Protein AF-A0A6B0XYU9-F1 (afdb_monomer_lite)

Radius of gyration: 14.47 Å; chains: 1; bounding box: 37×26×42 Å

Sequence (85 aa):
LRPGIVAAELDGGVQEYVVTGGFAQITMEGTTVLADEALPKAEATPEFLDERIAAARESQDGSAGAAADEAAKRVADLETLKGML

Structure (mmCIF, N/CA/C/O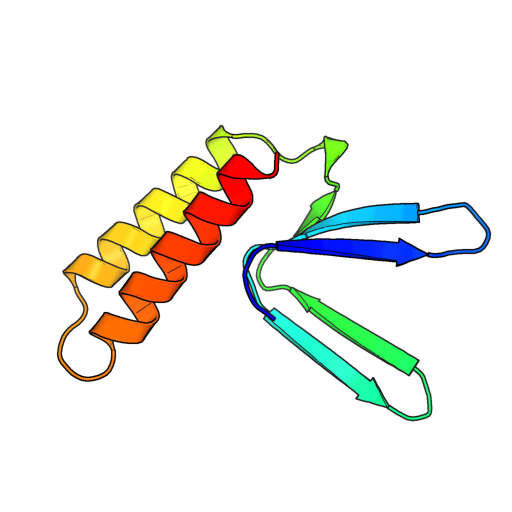 backbone):
data_AF-A0A6B0XYU9-F1
#
_entry.id   AF-A0A6B0XYU9-F1
#
loop_
_atom_site.group_PDB
_atom_site.id
_atom_site.type_symbol
_atom_site.label_atom_id
_atom_site.label_alt_id
_atom_site.label_comp_id
_atom_site.label_asym_id
_atom_site.label_entity_id
_atom_site.label_seq_id
_atom_site.pdbx_PDB_ins_code
_atom_site.Cartn_x
_atom_site.Cartn_y
_atom_site.Cartn_z
_atom_site.occupancy
_atom_site.B_iso_or_equiv
_atom_site.auth_seq_id
_atom_site.auth_comp_id
_atom_site.auth_asym_id
_atom_site.auth_atom_id
_atom_site.pdbx_PDB_model_num
ATOM 1 N N . LEU A 1 1 ? -6.856 -4.696 -5.499 1.00 91.62 1 LEU A N 1
ATOM 2 C CA . LEU A 1 1 ? -6.769 -3.533 -4.592 1.00 91.62 1 LEU A CA 1
ATOM 3 C C . LEU A 1 1 ? -5.480 -2.803 -4.925 1.00 91.62 1 LEU A C 1
ATOM 5 O O . LEU A 1 1 ? -4.442 -3.450 -4.993 1.00 91.62 1 LEU A O 1
ATOM 9 N N . ARG A 1 2 ? -5.555 -1.508 -5.238 1.00 93.69 2 ARG A N 1
ATOM 10 C CA . ARG A 1 2 ? -4.353 -0.703 -5.507 1.00 93.69 2 ARG A CA 1
ATOM 11 C C . ARG A 1 2 ? -3.715 -0.256 -4.185 1.00 93.69 2 ARG A C 1
ATOM 13 O O . ARG A 1 2 ? -4.441 -0.240 -3.187 1.00 93.69 2 ARG A O 1
ATOM 20 N N . PRO A 1 3 ? -2.414 0.090 -4.171 1.00 96.38 3 PRO A N 1
ATOM 21 C CA . PRO A 1 3 ? -1.801 0.758 -3.027 1.00 96.38 3 PRO A CA 1
ATOM 22 C C . PRO A 1 3 ? -2.662 1.932 -2.538 1.00 96.38 3 PRO A C 1
ATOM 24 O O . PRO A 1 3 ? -3.167 2.709 -3.350 1.00 96.38 3 PRO A O 1
ATOM 27 N N . GLY A 1 4 ? -2.888 2.027 -1.230 1.00 95.75 4 GLY A N 1
ATOM 28 C CA . GLY A 1 4 ? -3.865 2.958 -0.671 1.00 95.75 4 GLY A CA 1
ATOM 29 C C . GLY A 1 4 ? -4.026 2.843 0.842 1.00 95.75 4 GLY A C 1
ATOM 30 O O . GLY A 1 4 ? -3.296 2.109 1.506 1.00 95.75 4 GLY A O 1
ATOM 31 N N . ILE A 1 5 ? -5.019 3.554 1.377 1.00 95.50 5 ILE A N 1
ATOM 32 C CA . ILE A 1 5 ? -5.456 3.425 2.772 1.00 95.50 5 ILE A CA 1
ATOM 33 C C . ILE A 1 5 ? -6.779 2.657 2.798 1.00 95.50 5 ILE A C 1
ATOM 35 O O . ILE A 1 5 ? -7.732 3.020 2.107 1.00 95.50 5 ILE A O 1
ATOM 39 N N . VAL A 1 6 ? -6.840 1.599 3.601 1.00 95.56 6 VAL A N 1
ATOM 40 C CA . VAL A 1 6 ? -8.067 0.864 3.914 1.00 95.56 6 VAL A CA 1
ATOM 41 C C . VAL A 1 6 ? -8.578 1.344 5.264 1.00 95.56 6 VAL A C 1
ATOM 43 O O . VAL A 1 6 ? -7.885 1.211 6.268 1.00 95.56 6 VAL A O 1
ATOM 46 N N . ALA A 1 7 ? -9.797 1.877 5.282 1.00 95.31 7 ALA A N 1
ATOM 47 C CA . ALA A 1 7 ? -10.506 2.243 6.500 1.00 95.31 7 ALA A CA 1
ATOM 48 C C . ALA A 1 7 ? -11.577 1.187 6.808 1.00 95.31 7 ALA A C 1
ATOM 50 O O . ALA A 1 7 ? -12.431 0.901 5.968 1.00 95.31 7 ALA A O 1
ATOM 51 N N . ALA A 1 8 ? -11.520 0.606 8.004 1.00 93.88 8 ALA A N 1
ATOM 52 C CA . ALA A 1 8 ? -12.523 -0.317 8.519 1.00 93.88 8 ALA A CA 1
ATOM 53 C C . ALA A 1 8 ? -13.334 0.373 9.620 1.00 93.88 8 ALA A C 1
ATOM 55 O O . ALA A 1 8 ? -12.791 0.722 10.670 1.00 93.88 8 ALA A O 1
ATOM 56 N N . GLU A 1 9 ? -14.628 0.568 9.375 1.00 94.50 9 GLU A N 1
ATOM 57 C CA . GLU A 1 9 ? -15.570 1.097 10.360 1.00 94.50 9 GLU A CA 1
ATOM 58 C C . GLU A 1 9 ? -16.073 -0.044 11.248 1.00 94.50 9 GLU A C 1
ATOM 60 O O . GLU A 1 9 ? -16.674 -1.006 10.769 1.00 94.50 9 GLU A O 1
ATOM 65 N N . LEU A 1 10 ? -15.787 0.044 12.545 1.00 90.12 10 LEU A N 1
ATOM 66 C CA . LEU A 1 10 ? -16.151 -0.952 13.549 1.00 90.12 10 LEU A CA 1
ATOM 67 C C . LEU A 1 10 ? -16.854 -0.252 14.716 1.00 90.12 10 LEU A C 1
ATOM 69 O O . LEU A 1 10 ? -16.711 0.956 14.898 1.00 90.12 10 LEU A O 1
ATOM 73 N N . ASP A 1 11 ? -17.542 -1.013 15.569 1.00 89.38 11 ASP A N 1
ATOM 74 C CA . ASP A 1 11 ? -18.248 -0.459 16.740 1.00 89.38 11 ASP A CA 1
ATOM 75 C C . ASP A 1 11 ? -17.319 0.324 17.698 1.00 89.38 11 ASP A C 1
ATOM 77 O O . ASP A 1 11 ? -17.775 1.171 18.464 1.00 89.38 11 ASP A O 1
ATOM 81 N N . GLY A 1 12 ? -16.005 0.068 17.640 1.00 88.44 12 GLY A N 1
ATOM 82 C CA . GLY A 1 12 ? -14.964 0.768 18.402 1.00 88.44 12 GLY A CA 1
ATOM 83 C C . GLY A 1 12 ? -14.314 1.967 17.694 1.00 88.44 12 GLY A C 1
ATOM 84 O O . GLY A 1 12 ? -13.380 2.546 18.247 1.00 88.44 12 GLY A O 1
ATOM 85 N N . GLY A 1 13 ? -14.770 2.332 16.492 1.00 93.25 13 GLY A N 1
ATOM 86 C CA . GLY A 1 13 ? -14.236 3.430 15.683 1.00 93.25 13 GLY A CA 1
ATOM 87 C C . GLY A 1 13 ? -13.644 2.986 14.343 1.00 93.25 13 GLY A C 1
ATOM 88 O O . GLY A 1 13 ? -13.790 1.841 13.915 1.00 93.25 13 GLY A O 1
ATOM 89 N N . VAL A 1 14 ? -12.977 3.926 13.670 1.00 96.31 14 VAL A N 1
ATOM 90 C CA . VAL A 1 14 ? -12.333 3.691 12.372 1.00 96.31 14 VAL A CA 1
ATOM 91 C C . VAL A 1 14 ? -10.900 3.219 12.587 1.00 96.31 14 VAL A C 1
ATOM 93 O O . VAL A 1 14 ? -10.114 3.906 13.239 1.00 96.31 14 VAL A O 1
ATOM 96 N N . GLN A 1 15 ? -10.552 2.069 12.014 1.00 94.88 15 GLN A N 1
ATOM 97 C CA . GLN A 1 15 ? -9.171 1.594 11.936 1.00 94.88 15 GLN A CA 1
ATOM 98 C C . GLN A 1 15 ? -8.640 1.795 10.517 1.00 94.88 15 GLN A C 1
ATOM 100 O O . GLN A 1 15 ? -9.240 1.316 9.557 1.00 94.88 15 GLN A O 1
ATOM 105 N N . GLU A 1 16 ? -7.523 2.510 10.386 1.00 96.38 16 GLU A N 1
ATOM 106 C CA . GLU A 1 16 ? -6.894 2.805 9.097 1.00 96.38 16 GLU A CA 1
ATOM 107 C C . GLU A 1 16 ? -5.594 2.014 8.921 1.00 96.38 16 GLU A C 1
ATOM 109 O O . GLU A 1 16 ? -4.714 2.034 9.787 1.00 96.38 16 GLU A O 1
ATOM 114 N N . TYR A 1 17 ? -5.449 1.383 7.759 1.00 95.69 17 TYR A N 1
ATOM 115 C CA . TYR A 1 17 ? -4.264 0.628 7.369 1.00 95.69 17 TYR A CA 1
ATOM 116 C C . TYR A 1 17 ? -3.726 1.131 6.038 1.00 95.69 17 TYR A C 1
ATOM 118 O O . TYR A 1 17 ? -4.469 1.266 5.068 1.00 95.69 17 TYR A O 1
ATOM 126 N N . VAL A 1 18 ? -2.422 1.360 5.978 1.00 96.31 18 VAL A N 1
ATOM 127 C CA . VAL A 1 18 ? -1.689 1.576 4.731 1.00 96.31 18 VAL A CA 1
ATOM 128 C C . VAL A 1 18 ? -1.445 0.217 4.103 1.00 96.31 18 VAL A C 1
ATOM 130 O O . VAL A 1 18 ? -0.869 -0.653 4.750 1.00 96.31 18 VAL A O 1
ATOM 133 N N . VAL A 1 19 ? -1.871 0.035 2.855 1.00 96.00 19 VAL A N 1
ATOM 134 C CA . VAL A 1 19 ? -1.698 -1.212 2.104 1.00 96.00 19 VAL A CA 1
ATOM 135 C C . VAL A 1 19 ? -0.934 -0.952 0.811 1.00 96.00 19 VAL A C 1
ATOM 137 O O . VAL A 1 19 ? -1.207 0.015 0.101 1.00 96.00 19 VAL A O 1
ATOM 140 N N . THR A 1 20 ? 0.006 -1.830 0.463 1.00 94.06 20 THR A N 1
ATOM 141 C CA . THR A 1 20 ? 0.832 -1.708 -0.760 1.00 94.06 20 THR A CA 1
ATOM 142 C C . THR A 1 20 ? 0.231 -2.433 -1.972 1.00 94.06 20 THR A C 1
ATOM 144 O O . THR A 1 20 ? 0.834 -2.495 -3.045 1.00 94.06 20 THR A O 1
ATOM 147 N N . GLY A 1 21 ? -0.973 -2.983 -1.824 1.00 94.06 21 GLY A N 1
ATOM 148 C CA . GLY A 1 21 ? -1.662 -3.766 -2.846 1.00 94.06 21 GLY A CA 1
ATOM 149 C C . GLY A 1 21 ? -2.402 -4.954 -2.244 1.00 94.06 21 GLY A C 1
ATOM 150 O O . GLY A 1 21 ? -2.380 -5.158 -1.031 1.00 94.06 21 GLY A O 1
ATOM 151 N N . GLY A 1 22 ? -3.084 -5.719 -3.098 1.00 94.25 22 GLY A N 1
ATOM 152 C CA . GLY A 1 22 ? -3.726 -6.975 -2.714 1.00 94.25 22 GLY A CA 1
ATOM 153 C C . GLY A 1 22 ? -5.101 -7.183 -3.347 1.00 94.25 22 GLY A C 1
ATOM 154 O O . GLY A 1 22 ? -5.393 -6.684 -4.439 1.00 94.25 22 GLY A O 1
ATOM 155 N N . PHE A 1 23 ? -5.989 -7.886 -2.648 1.00 95.56 23 PHE A N 1
ATOM 156 C CA . PHE A 1 23 ? -7.313 -8.293 -3.114 1.00 95.56 23 PHE A CA 1
ATOM 157 C C . PHE A 1 23 ? -8.382 -8.081 -2.041 1.00 95.56 23 PHE A C 1
ATOM 159 O O . PHE A 1 23 ? -8.137 -8.254 -0.853 1.00 95.56 23 PHE A O 1
ATOM 166 N N . ALA A 1 24 ? -9.590 -7.727 -2.475 1.00 95.38 24 ALA A N 1
ATOM 167 C CA . ALA A 1 24 ? -10.765 -7.684 -1.617 1.00 95.38 24 ALA A CA 1
ATOM 168 C C . ALA A 1 24 ? -11.764 -8.721 -2.129 1.00 95.38 24 ALA A C 1
ATOM 170 O O . ALA A 1 24 ? -12.212 -8.645 -3.274 1.00 95.38 24 ALA A O 1
ATOM 171 N N . GLN A 1 25 ? -12.079 -9.699 -1.290 1.00 96.31 25 GLN A N 1
ATOM 172 C CA . GLN A 1 25 ? -13.099 -10.701 -1.540 1.00 96.31 25 GLN A CA 1
ATOM 173 C C . GLN A 1 25 ? -14.370 -10.285 -0.809 1.00 96.31 25 GLN A C 1
ATOM 175 O O . GLN A 1 2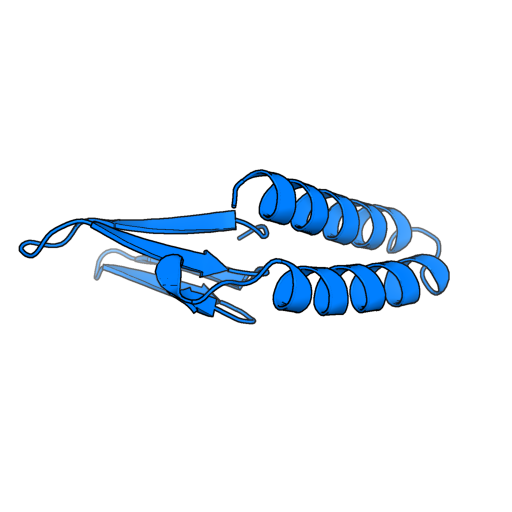5 ? -14.350 -10.062 0.397 1.00 96.31 25 GLN A O 1
ATOM 180 N N . ILE A 1 26 ? -15.472 -10.181 -1.544 1.00 95.75 26 ILE A N 1
ATOM 181 C CA . ILE A 1 26 ? -16.773 -9.791 -1.002 1.00 95.75 26 ILE A CA 1
ATOM 182 C C . ILE A 1 26 ? -17.734 -10.949 -1.250 1.00 95.75 26 ILE A C 1
ATOM 184 O O . ILE A 1 26 ? -17.877 -11.412 -2.383 1.00 95.75 26 ILE A O 1
ATOM 188 N N . THR A 1 27 ? -18.373 -11.426 -0.189 1.00 96.06 27 THR A N 1
ATOM 189 C CA . THR A 1 27 ? -19.333 -12.535 -0.207 1.00 96.06 27 THR A CA 1
ATOM 190 C C . THR A 1 27 ? -20.586 -12.157 0.584 1.00 96.06 27 THR A C 1
ATOM 192 O O . THR A 1 27 ? -20.624 -11.110 1.228 1.00 96.06 27 THR A O 1
ATOM 195 N N . MET A 1 28 ? -21.616 -13.011 0.566 1.00 96.69 28 MET A N 1
ATOM 196 C CA . MET A 1 28 ? -22.789 -12.817 1.433 1.00 96.69 28 MET A CA 1
ATOM 197 C C . MET A 1 28 ? -22.454 -12.945 2.926 1.00 96.69 28 MET A C 1
ATOM 199 O O . MET A 1 28 ? -23.159 -12.380 3.753 1.00 96.69 28 MET A O 1
ATOM 203 N N . GLU A 1 29 ? -21.396 -13.684 3.265 1.00 95.31 29 GLU A N 1
ATOM 204 C CA . GLU A 1 29 ? -20.956 -13.915 4.646 1.00 95.31 29 GLU A CA 1
ATOM 205 C C . GLU A 1 29 ? -20.125 -12.742 5.180 1.00 95.31 29 GLU A C 1
ATOM 207 O O . GLU A 1 29 ? -20.077 -12.511 6.386 1.00 95.31 29 GLU A O 1
ATOM 212 N N . GLY A 1 30 ? -19.495 -11.976 4.284 1.00 93.81 30 GLY A N 1
ATOM 213 C CA . GLY A 1 30 ? -18.728 -10.790 4.634 1.00 93.81 30 GLY A CA 1
ATOM 214 C C . GLY A 1 30 ? -17.645 -10.431 3.622 1.00 93.81 30 GLY A C 1
ATOM 215 O O . GLY A 1 30 ? -17.566 -10.988 2.520 1.00 93.81 30 GLY A O 1
ATOM 216 N N . THR A 1 31 ? -16.795 -9.489 4.032 1.00 94.31 31 THR A N 1
ATOM 217 C CA . THR A 1 31 ? -15.673 -8.972 3.243 1.00 94.31 31 THR A CA 1
ATOM 218 C C . THR A 1 31 ? -14.347 -9.390 3.868 1.00 94.31 31 THR A C 1
ATOM 220 O O . THR A 1 31 ? -14.117 -9.178 5.056 1.00 94.31 31 THR A O 1
ATOM 223 N N . THR A 1 32 ? -13.444 -9.932 3.057 1.00 94.62 32 THR A N 1
ATOM 224 C CA . THR A 1 32 ? -12.066 -10.254 3.436 1.00 94.62 32 THR A CA 1
ATOM 225 C C . THR A 1 32 ? -11.108 -9.454 2.567 1.00 94.62 32 THR A C 1
ATOM 227 O O . THR A 1 32 ? -11.182 -9.505 1.341 1.00 94.62 32 THR A O 1
ATOM 230 N N . VAL A 1 33 ? -10.192 -8.721 3.196 1.00 94.69 33 VAL A N 1
ATOM 231 C CA . VAL A 1 33 ? -9.133 -7.985 2.498 1.00 94.69 33 VAL A CA 1
ATOM 232 C C . VAL A 1 33 ? -7.808 -8.698 2.737 1.00 94.69 33 VAL A C 1
ATOM 234 O O . VAL A 1 33 ? -7.376 -8.853 3.875 1.00 94.69 33 VAL A O 1
ATOM 237 N N . LEU A 1 34 ? -7.179 -9.136 1.652 1.00 95.12 34 LEU A N 1
ATOM 238 C CA . LEU A 1 34 ? -5.848 -9.730 1.628 1.00 95.12 34 LEU A CA 1
ATOM 239 C C . LEU A 1 34 ? -4.897 -8.677 1.074 1.00 95.12 34 LEU A C 1
ATOM 241 O O . LEU A 1 34 ? -5.010 -8.324 -0.097 1.00 95.12 34 LEU A O 1
ATOM 245 N N . ALA A 1 35 ? -4.001 -8.158 1.904 1.00 95.12 35 ALA A N 1
ATOM 246 C CA . ALA A 1 35 ? -2.984 -7.205 1.477 1.00 95.12 35 ALA A CA 1
ATOM 247 C C . ALA A 1 35 ? -1.632 -7.906 1.317 1.00 95.12 35 ALA A C 1
ATOM 249 O O . ALA A 1 35 ? -1.319 -8.800 2.102 1.00 95.12 35 ALA A O 1
ATOM 250 N N . ASP A 1 36 ? -0.844 -7.484 0.326 1.00 92.19 36 ASP A N 1
ATOM 251 C CA . ASP A 1 36 ? 0.532 -7.972 0.158 1.00 92.19 36 ASP A CA 1
ATOM 252 C C . ASP A 1 36 ? 1.371 -7.568 1.378 1.00 92.19 36 ASP A C 1
ATOM 254 O O . ASP A 1 36 ? 2.020 -8.393 2.016 1.00 92.19 36 ASP A O 1
ATOM 258 N N . GLU A 1 37 ? 1.283 -6.286 1.740 1.00 92.94 37 GLU A N 1
ATOM 259 C CA . GLU A 1 37 ? 1.781 -5.736 2.994 1.00 92.94 37 GLU A CA 1
ATOM 260 C C . GLU A 1 37 ? 0.775 -4.720 3.531 1.00 92.94 37 GLU A C 1
ATOM 262 O O . GLU A 1 37 ? 0.146 -3.982 2.762 1.00 92.94 37 GLU A O 1
ATOM 267 N N . ALA A 1 38 ? 0.640 -4.678 4.856 1.00 94.50 38 ALA A N 1
ATOM 268 C CA . ALA A 1 38 ? -0.216 -3.732 5.550 1.00 94.50 38 ALA A CA 1
ATOM 269 C C . ALA A 1 38 ? 0.428 -3.269 6.858 1.00 94.50 38 ALA A C 1
ATOM 271 O O . ALA A 1 38 ? 0.951 -4.086 7.616 1.00 94.50 38 ALA A O 1
ATOM 272 N N . LEU A 1 39 ? 0.332 -1.972 7.139 1.00 95.12 39 LEU A N 1
ATOM 273 C CA . LEU A 1 39 ? 0.712 -1.376 8.419 1.00 95.12 39 LEU A CA 1
ATOM 274 C C . LEU A 1 39 ? -0.435 -0.515 8.949 1.00 95.12 39 LEU A C 1
ATOM 276 O O . LEU A 1 39 ? -1.122 0.128 8.148 1.00 95.12 39 LEU A O 1
ATOM 280 N N . PRO A 1 40 ? -0.650 -0.445 10.275 1.00 95.62 40 PRO A N 1
ATOM 281 C CA . PRO A 1 40 ? -1.483 0.601 10.852 1.00 95.62 40 PRO A CA 1
ATOM 282 C C . PRO A 1 40 ? -0.999 1.964 10.358 1.00 95.62 40 PRO A C 1
ATOM 284 O O . PRO A 1 40 ? 0.203 2.228 10.341 1.00 95.62 40 PRO A O 1
ATOM 287 N N . LYS A 1 41 ? -1.915 2.854 9.967 1.00 93.94 41 LYS A N 1
ATOM 288 C CA . LYS A 1 41 ? -1.540 4.168 9.415 1.00 93.94 41 LYS A CA 1
ATOM 289 C C . LYS A 1 41 ? -0.638 4.972 10.357 1.00 93.94 41 LYS A C 1
ATOM 291 O O . LYS A 1 41 ? 0.247 5.672 9.891 1.00 93.94 41 LYS A O 1
ATOM 296 N N . ALA A 1 42 ? -0.826 4.826 11.668 1.00 92.94 42 ALA A N 1
ATOM 297 C CA . ALA A 1 42 ? 0.000 5.476 12.686 1.00 92.94 42 ALA A CA 1
ATOM 298 C C . ALA A 1 42 ? 1.460 4.976 12.733 1.00 92.94 42 ALA A C 1
ATOM 300 O O . ALA A 1 42 ? 2.317 5.662 13.282 1.00 92.94 42 ALA A O 1
ATOM 301 N N . GLU A 1 43 ? 1.737 3.794 12.184 1.00 93.00 43 GLU A N 1
ATOM 302 C CA . GLU A 1 43 ? 3.063 3.162 12.158 1.00 93.00 43 GLU A CA 1
ATOM 303 C 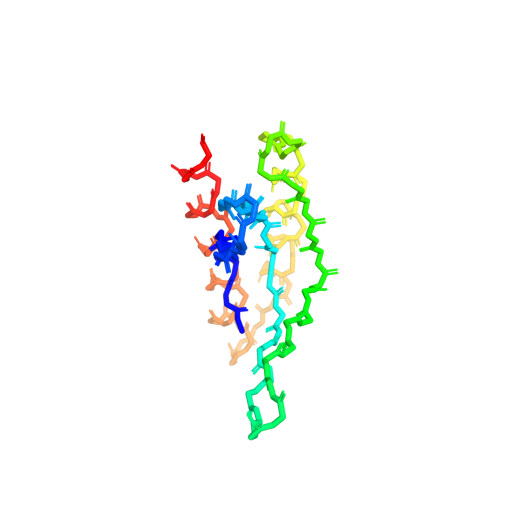C . GLU A 1 43 ? 3.722 3.244 10.774 1.00 93.00 43 GLU A C 1
ATOM 305 O O . GLU A 1 43 ? 4.888 2.884 10.618 1.00 93.00 43 GLU A O 1
ATOM 310 N N . ALA A 1 44 ? 2.997 3.716 9.757 1.00 92.44 44 ALA A N 1
ATOM 311 C CA . ALA A 1 44 ? 3.527 3.862 8.413 1.00 92.44 44 ALA A CA 1
ATOM 312 C C . ALA A 1 44 ? 4.483 5.057 8.340 1.00 92.44 44 ALA A C 1
ATOM 314 O O . ALA A 1 44 ? 4.097 6.194 8.614 1.00 92.44 44 ALA A O 1
ATOM 315 N N . THR A 1 45 ? 5.728 4.804 7.939 1.00 92.31 45 THR A N 1
ATOM 316 C CA . THR A 1 45 ? 6.736 5.854 7.777 1.00 92.31 45 THR A CA 1
ATOM 317 C C . THR A 1 45 ? 7.015 6.145 6.300 1.00 92.31 45 THR A C 1
ATOM 319 O O . THR A 1 45 ? 6.850 5.261 5.449 1.00 92.31 45 THR A O 1
ATOM 322 N N . PRO A 1 46 ? 7.468 7.366 5.959 1.00 90.00 46 PRO A N 1
ATOM 323 C CA . PRO A 1 46 ? 7.903 7.683 4.602 1.00 90.00 46 PRO A CA 1
ATOM 324 C C . PRO A 1 46 ? 9.004 6.744 4.096 1.00 90.00 46 PRO A C 1
ATOM 326 O O . PRO A 1 46 ? 8.985 6.362 2.929 1.00 90.00 46 PRO A O 1
ATOM 329 N N . GLU A 1 47 ? 9.921 6.332 4.976 1.00 92.81 47 GLU A N 1
ATOM 330 C CA . GLU A 1 47 ? 11.054 5.463 4.643 1.00 92.81 47 GLU A CA 1
ATOM 331 C C . GLU A 1 47 ? 10.599 4.058 4.236 1.00 92.81 47 GLU A C 1
ATOM 333 O O . GLU A 1 47 ? 11.146 3.484 3.296 1.00 92.81 47 GLU A O 1
ATOM 338 N N . PHE A 1 48 ? 9.565 3.524 4.898 1.00 91.06 48 PHE A N 1
ATOM 339 C CA . PHE A 1 48 ? 8.964 2.242 4.526 1.00 91.06 48 PHE A CA 1
ATOM 340 C C . PHE A 1 48 ? 8.436 2.274 3.084 1.00 91.06 48 PHE A C 1
ATOM 342 O O . PHE A 1 48 ? 8.664 1.347 2.304 1.00 91.06 48 PHE A O 1
ATOM 349 N N . LEU A 1 49 ? 7.764 3.363 2.699 1.00 93.44 49 LEU A N 1
ATOM 350 C CA . LEU A 1 49 ? 7.265 3.523 1.333 1.00 93.44 49 LEU A CA 1
ATOM 351 C C . LEU A 1 49 ? 8.382 3.803 0.328 1.00 93.44 49 LEU A C 1
ATOM 353 O O . LEU A 1 49 ? 8.302 3.312 -0.796 1.00 93.44 49 LEU A O 1
ATOM 357 N N . ASP A 1 50 ? 9.428 4.532 0.716 1.00 95.12 50 ASP A N 1
ATOM 358 C CA . ASP A 1 50 ? 10.578 4.797 -0.152 1.00 95.12 50 ASP A CA 1
ATOM 359 C C . ASP A 1 50 ? 11.293 3.518 -0.577 1.00 95.12 50 ASP A C 1
ATOM 361 O O . ASP A 1 50 ? 11.608 3.355 -1.758 1.00 95.12 50 ASP A O 1
ATOM 365 N N . GLU A 1 51 ? 11.476 2.574 0.346 1.00 94.62 51 GLU A N 1
ATOM 366 C CA . GLU A 1 51 ? 12.043 1.263 0.022 1.00 94.62 51 GLU A CA 1
ATOM 367 C C . GLU A 1 51 ? 11.181 0.520 -1.013 1.00 94.62 51 GLU A C 1
ATOM 369 O O . GLU A 1 51 ? 11.697 -0.043 -1.982 1.00 94.62 51 GLU A O 1
ATOM 374 N N . ARG A 1 52 ? 9.851 0.558 -0.860 1.00 94.44 52 ARG A N 1
ATOM 375 C CA . ARG A 1 52 ? 8.921 -0.101 -1.793 1.00 94.44 52 ARG A CA 1
ATOM 376 C C . ARG A 1 52 ? 8.867 0.593 -3.152 1.00 94.44 52 ARG A C 1
ATOM 378 O O . ARG A 1 52 ? 8.795 -0.090 -4.173 1.00 94.44 52 ARG A O 1
ATOM 385 N N . ILE A 1 53 ? 8.928 1.923 -3.187 1.00 95.94 53 ILE A N 1
ATOM 386 C CA . ILE A 1 53 ? 8.993 2.698 -4.433 1.00 95.94 53 ILE A CA 1
ATOM 387 C C . ILE A 1 53 ? 10.297 2.389 -5.174 1.00 95.94 53 ILE A C 1
ATOM 389 O O . ILE A 1 53 ? 10.265 2.186 -6.387 1.00 95.94 53 ILE A O 1
ATOM 393 N N . ALA A 1 54 ? 11.427 2.302 -4.467 1.00 96.62 54 ALA A N 1
ATOM 394 C CA . ALA A 1 54 ? 12.709 1.943 -5.068 1.00 96.62 54 ALA A CA 1
ATOM 395 C C . ALA A 1 54 ? 12.662 0.547 -5.710 1.00 96.62 54 ALA A C 1
ATOM 397 O O . ALA A 1 54 ? 13.002 0.407 -6.885 1.00 96.62 54 ALA A O 1
ATOM 398 N N . ALA A 1 55 ? 12.146 -0.456 -4.992 1.00 93.88 55 ALA A N 1
ATOM 399 C CA . ALA A 1 55 ? 11.973 -1.808 -5.528 1.00 93.88 55 ALA A CA 1
ATOM 400 C C . ALA A 1 55 ? 11.015 -1.848 -6.737 1.00 93.88 55 ALA A C 1
ATOM 402 O O . ALA A 1 55 ? 11.258 -2.554 -7.717 1.00 93.88 55 ALA A O 1
ATOM 403 N N . ALA A 1 56 ? 9.931 -1.065 -6.705 1.00 94.38 56 ALA A N 1
ATOM 404 C CA . ALA A 1 56 ? 8.992 -0.976 -7.822 1.00 94.38 56 ALA A CA 1
ATOM 405 C C . ALA A 1 56 ? 9.617 -0.318 -9.065 1.00 94.38 56 ALA A C 1
ATOM 407 O O . ALA A 1 56 ? 9.357 -0.769 -10.179 1.00 94.38 56 ALA A O 1
ATOM 408 N N . ARG A 1 57 ? 10.465 0.705 -8.885 1.00 95.38 57 ARG A N 1
ATOM 409 C CA . ARG A 1 57 ? 11.211 1.356 -9.976 1.00 95.38 57 ARG A CA 1
ATOM 410 C C . ARG A 1 57 ? 12.222 0.409 -10.615 1.00 95.38 57 ARG A C 1
ATOM 412 O O . ARG A 1 57 ? 12.258 0.310 -11.834 1.00 95.38 57 ARG A O 1
ATOM 419 N N . GLU A 1 58 ? 12.961 -0.353 -9.813 1.00 94.75 58 GLU A N 1
ATOM 420 C CA . GLU A 1 58 ? 13.873 -1.379 -10.336 1.00 94.75 58 GLU A CA 1
ATOM 421 C C . GLU A 1 58 ? 13.119 -2.430 -11.170 1.00 94.75 58 GLU A C 1
ATOM 423 O O . GLU A 1 58 ? 13.528 -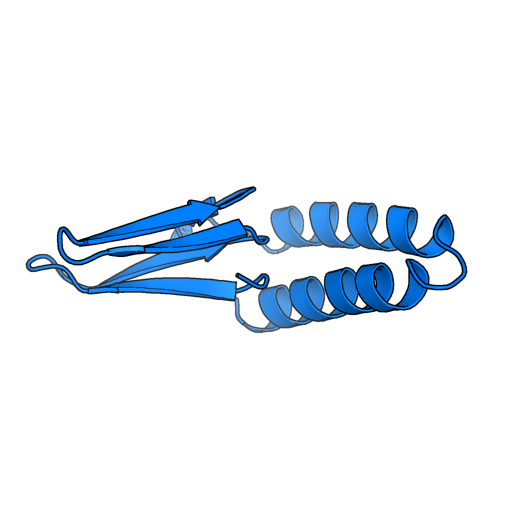2.778 -12.279 1.00 94.75 58 GLU A O 1
ATOM 428 N N . SER A 1 59 ? 11.958 -2.883 -10.684 1.00 91.38 59 SER A N 1
ATOM 429 C CA . SER A 1 59 ? 11.096 -3.792 -11.446 1.00 91.38 59 SER A CA 1
ATOM 430 C C . SER A 1 59 ? 10.563 -3.160 -12.735 1.00 91.38 59 SER A C 1
ATOM 432 O O . SER A 1 59 ? 10.389 -3.871 -13.728 1.00 91.38 59 SER A O 1
ATOM 434 N N . GLN A 1 60 ? 10.269 -1.859 -12.734 1.00 93.00 60 GLN A N 1
ATOM 435 C CA . GLN A 1 60 ? 9.820 -1.131 -13.918 1.00 93.00 60 GLN A CA 1
ATOM 436 C C . GLN A 1 60 ? 10.922 -1.048 -14.973 1.00 93.00 60 GLN A C 1
ATOM 438 O O . GLN A 1 60 ? 10.652 -1.344 -16.136 1.00 93.00 60 GLN A O 1
ATOM 443 N N . ASP A 1 61 ? 12.150 -0.721 -14.573 1.00 92.69 61 ASP A N 1
ATOM 444 C CA . ASP A 1 61 ? 13.300 -0.625 -15.478 1.00 92.69 61 ASP A CA 1
ATOM 445 C C . ASP A 1 61 ? 13.610 -1.970 -16.160 1.00 92.69 61 ASP A C 1
ATOM 447 O O . ASP A 1 61 ? 14.033 -2.009 -17.316 1.00 92.69 61 ASP A O 1
ATOM 451 N N . GLY A 1 62 ? 13.352 -3.086 -15.470 1.00 90.94 62 GLY A N 1
ATOM 452 C CA . GLY A 1 62 ? 13.473 -4.438 -16.023 1.00 90.94 62 GLY A CA 1
ATOM 453 C C . GLY A 1 62 ? 12.284 -4.913 -16.872 1.00 90.94 62 GLY A C 1
ATOM 454 O O . GLY A 1 62 ? 12.349 -6.001 -17.448 1.00 90.94 62 GLY A O 1
ATOM 455 N N . SER A 1 63 ? 11.192 -4.146 -16.951 1.00 91.62 63 SER A N 1
ATOM 456 C CA . SER A 1 63 ? 9.951 -4.548 -17.625 1.00 91.62 63 SER A CA 1
ATOM 457 C C . SER A 1 63 ? 9.877 -4.045 -19.069 1.00 91.62 63 SER A C 1
ATOM 459 O O . SER A 1 63 ? 10.273 -2.928 -19.386 1.00 91.62 63 SER A O 1
ATOM 461 N N . ALA A 1 64 ? 9.311 -4.856 -19.966 1.00 91.06 64 ALA A N 1
ATOM 462 C CA . ALA A 1 64 ? 9.132 -4.503 -21.375 1.00 91.06 64 ALA A CA 1
ATOM 463 C C . ALA A 1 64 ? 7.775 -4.969 -21.919 1.00 91.06 64 ALA A C 1
ATOM 465 O O . ALA A 1 64 ? 7.135 -5.876 -21.380 1.00 91.06 64 ALA A O 1
ATOM 466 N N . GLY A 1 65 ? 7.342 -4.357 -23.025 1.00 87.81 65 GLY A N 1
ATOM 467 C CA . GLY A 1 65 ? 6.072 -4.688 -23.673 1.00 87.81 65 GLY A CA 1
ATOM 468 C C . GLY A 1 65 ? 4.880 -4.473 -22.737 1.00 87.81 65 GLY A C 1
ATOM 469 O O . GLY A 1 65 ? 4.831 -3.489 -22.010 1.00 87.81 65 GLY A O 1
ATOM 470 N N . ALA A 1 66 ? 3.935 -5.415 -22.726 1.00 83.56 66 ALA A N 1
ATOM 471 C CA . ALA A 1 66 ? 2.698 -5.305 -21.946 1.00 83.56 66 ALA A CA 1
ATOM 472 C C . ALA A 1 66 ? 2.905 -5.222 -20.417 1.00 83.56 66 ALA A C 1
ATOM 474 O O . ALA A 1 66 ? 2.006 -4.782 -19.709 1.00 83.56 66 ALA A O 1
ATOM 475 N N . ALA A 1 67 ? 4.069 -5.629 -19.897 1.00 89.88 67 ALA A N 1
ATOM 476 C CA . ALA A 1 67 ? 4.376 -5.535 -18.468 1.00 89.88 67 ALA A CA 1
ATOM 477 C C . ALA A 1 67 ? 4.840 -4.130 -18.037 1.00 89.88 67 ALA A C 1
ATOM 479 O O . ALA A 1 67 ? 4.768 -3.805 -16.854 1.00 89.88 67 ALA A O 1
ATOM 480 N N . ALA A 1 68 ? 5.299 -3.294 -18.977 1.00 91.94 68 ALA A N 1
ATOM 481 C CA . ALA A 1 68 ? 5.833 -1.968 -18.666 1.00 91.94 68 ALA A CA 1
ATOM 482 C C . ALA A 1 68 ? 4.754 -1.024 -18.112 1.00 91.94 68 ALA A C 1
ATOM 484 O O . ALA A 1 68 ? 5.011 -0.300 -17.152 1.00 91.94 68 ALA A O 1
ATOM 485 N N . ASP A 1 69 ? 3.539 -1.078 -18.666 1.00 93.06 69 ASP A N 1
ATOM 486 C CA . ASP A 1 69 ? 2.425 -0.226 -18.233 1.00 93.06 69 ASP A CA 1
ATOM 487 C C . ASP A 1 69 ? 1.978 -0.553 -16.800 1.00 93.06 69 ASP A C 1
ATOM 489 O O . ASP A 1 69 ? 1.760 0.349 -15.989 1.00 93.06 69 ASP A O 1
ATOM 493 N N . GLU A 1 70 ? 1.893 -1.840 -16.451 1.00 92.38 70 GLU A N 1
ATOM 494 C CA . GLU A 1 70 ? 1.538 -2.267 -15.091 1.00 92.38 70 GLU A CA 1
ATOM 495 C C . GLU A 1 70 ? 2.644 -1.934 -14.081 1.00 92.38 70 GLU A C 1
ATOM 497 O O . GLU A 1 70 ? 2.349 -1.480 -12.973 1.00 92.38 70 GLU A O 1
ATOM 502 N N . ALA A 1 71 ? 3.918 -2.080 -14.459 1.00 94.12 71 ALA A N 1
ATOM 503 C CA . ALA A 1 71 ? 5.028 -1.683 -13.597 1.00 94.12 71 ALA A CA 1
ATOM 504 C C . ALA A 1 71 ? 5.060 -0.160 -13.368 1.00 94.12 71 ALA A C 1
ATOM 506 O O . ALA A 1 71 ? 5.190 0.290 -12.228 1.00 94.12 71 ALA A O 1
ATOM 507 N N . ALA A 1 72 ? 4.840 0.638 -14.421 1.00 94.62 72 ALA A N 1
ATOM 508 C CA . ALA A 1 72 ? 4.730 2.094 -14.322 1.00 94.62 72 ALA A CA 1
ATOM 509 C C . ALA A 1 72 ? 3.567 2.524 -13.419 1.00 94.62 72 ALA A C 1
ATOM 511 O O . ALA A 1 72 ? 3.712 3.404 -12.568 1.00 94.62 72 ALA A O 1
ATOM 512 N N . LYS A 1 73 ? 2.416 1.863 -13.559 1.00 94.50 73 LYS A N 1
ATOM 513 C CA . LYS A 1 73 ? 1.248 2.096 -12.710 1.00 94.50 73 LYS A CA 1
ATOM 514 C C . LYS A 1 73 ? 1.526 1.755 -11.249 1.00 94.50 73 LYS A C 1
ATOM 516 O O . LYS A 1 73 ? 1.123 2.516 -10.374 1.00 94.50 73 LYS A O 1
ATOM 521 N N . ARG A 1 74 ? 2.242 0.659 -10.973 1.00 94.75 74 ARG A N 1
ATOM 522 C CA . ARG A 1 74 ? 2.602 0.277 -9.600 1.00 94.75 74 ARG A CA 1
ATOM 523 C C . ARG A 1 74 ? 3.473 1.334 -8.923 1.00 94.75 74 ARG A C 1
ATOM 525 O O . ARG A 1 74 ? 3.215 1.654 -7.766 1.00 94.75 74 ARG A O 1
ATOM 532 N N . VAL A 1 75 ? 4.448 1.901 -9.635 1.00 96.38 75 VAL A N 1
ATOM 533 C CA . VAL A 1 75 ? 5.258 3.020 -9.121 1.00 96.38 75 VAL A CA 1
ATOM 534 C C . VAL A 1 75 ? 4.373 4.233 -8.826 1.00 96.38 75 VAL A C 1
ATOM 536 O O . VAL A 1 75 ? 4.407 4.752 -7.713 1.00 96.38 75 VAL A O 1
ATOM 539 N N . ALA A 1 76 ? 3.521 4.633 -9.773 1.00 96.88 76 ALA A N 1
ATOM 540 C CA . ALA A 1 76 ? 2.638 5.789 -9.612 1.00 96.88 76 ALA A CA 1
ATOM 541 C C . ALA A 1 76 ? 1.644 5.640 -8.443 1.00 96.88 76 ALA A C 1
ATOM 543 O O . ALA A 1 76 ? 1.401 6.596 -7.702 1.00 96.88 76 ALA A O 1
ATOM 544 N N . ASP A 1 77 ? 1.075 4.447 -8.249 1.00 96.44 77 ASP A N 1
ATO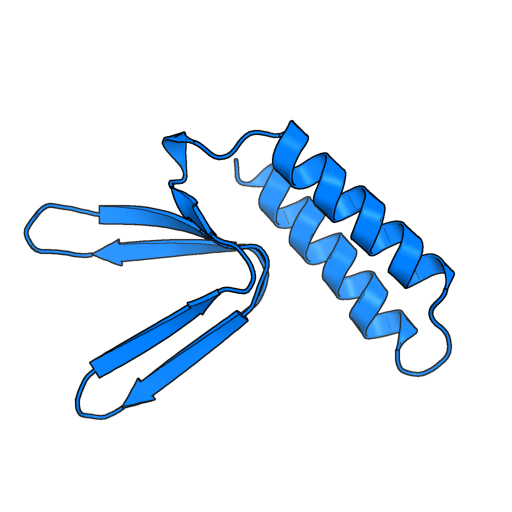M 545 C CA . ASP A 1 77 ? 0.166 4.173 -7.134 1.00 96.44 77 ASP A CA 1
ATOM 546 C C . ASP A 1 77 ? 0.906 4.255 -5.777 1.00 96.44 77 ASP A C 1
ATOM 548 O O . ASP A 1 77 ? 0.363 4.809 -4.820 1.00 96.44 77 ASP A O 1
ATOM 552 N N . LEU A 1 78 ? 2.150 3.762 -5.680 1.00 96.00 78 LEU A N 1
ATOM 553 C CA . LEU A 1 78 ? 2.958 3.849 -4.451 1.00 96.00 78 LEU A CA 1
ATOM 554 C C . LEU A 1 78 ? 3.407 5.287 -4.139 1.00 96.00 78 LEU A C 1
ATOM 556 O O . LEU A 1 78 ? 3.394 5.695 -2.978 1.00 96.00 78 LEU A O 1
ATOM 560 N N . GLU A 1 79 ? 3.754 6.081 -5.152 1.00 96.19 79 GLU A N 1
ATOM 561 C CA . GLU A 1 79 ? 4.057 7.510 -4.976 1.00 96.19 79 GLU A CA 1
ATOM 562 C C . GLU A 1 79 ? 2.826 8.298 -4.522 1.00 96.19 79 GLU A C 1
ATOM 564 O O . GLU A 1 79 ? 2.915 9.146 -3.633 1.00 96.19 79 GLU A O 1
ATOM 569 N N . THR A 1 80 ? 1.660 7.974 -5.087 1.00 96.31 80 THR A N 1
ATOM 570 C CA . THR A 1 80 ? 0.379 8.551 -4.667 1.00 96.31 80 THR A CA 1
ATOM 571 C C . THR A 1 80 ? 0.088 8.216 -3.207 1.00 96.31 80 THR A C 1
ATOM 573 O O . THR A 1 80 ? -0.261 9.109 -2.440 1.00 96.31 80 THR A O 1
ATOM 576 N N . LEU A 1 81 ? 0.281 6.955 -2.805 1.00 94.75 81 LEU A N 1
ATOM 577 C CA . LEU A 1 81 ? 0.136 6.521 -1.416 1.00 94.75 81 LEU A CA 1
ATOM 578 C C . LEU A 1 81 ? 1.068 7.296 -0.478 1.00 94.75 81 LEU A C 1
ATOM 580 O O . LEU A 1 81 ? 0.622 7.759 0.568 1.00 94.75 81 LEU A O 1
ATOM 584 N N . LYS A 1 82 ? 2.332 7.497 -0.866 1.00 94.00 82 LYS A N 1
ATOM 585 C CA . LYS A 1 82 ? 3.278 8.297 -0.077 1.00 94.00 82 LYS A CA 1
ATOM 586 C C . LYS A 1 82 ? 2.805 9.738 0.113 1.00 94.00 82 LYS A C 1
ATOM 588 O O . LYS A 1 82 ? 2.990 10.285 1.190 1.00 94.00 82 LYS A O 1
ATOM 593 N N . GLY A 1 83 ? 2.178 10.341 -0.897 1.00 93.06 83 GLY A N 1
ATOM 594 C CA . GLY A 1 83 ? 1.609 11.689 -0.796 1.00 93.06 83 GLY A CA 1
ATOM 595 C C . GLY A 1 83 ? 0.324 11.795 0.039 1.00 93.06 83 GLY A C 1
ATOM 596 O O . GLY A 1 83 ? -0.121 12.908 0.305 1.00 93.06 83 GLY A O 1
ATOM 597 N N . MET A 1 84 ? -0.293 10.668 0.412 1.00 88.50 84 MET A N 1
ATOM 598 C CA . MET A 1 84 ? -1.498 1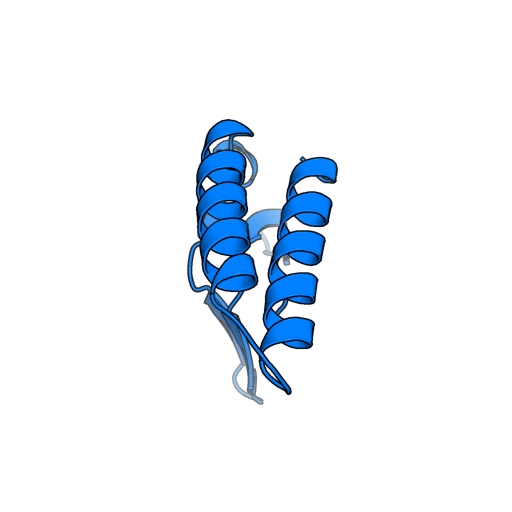0.612 1.255 1.00 88.50 84 MET A CA 1
ATOM 599 C C . MET A 1 84 ? -1.193 10.434 2.750 1.00 88.50 84 MET A C 1
ATOM 601 O O . MET A 1 84 ? -2.117 10.551 3.561 1.00 88.50 84 MET A O 1
ATOM 605 N N . LEU A 1 85 ? 0.057 10.113 3.096 1.00 83.88 85 LEU A N 1
ATOM 606 C CA . LEU A 1 85 ? 0.563 10.099 4.471 1.00 83.88 85 LEU A CA 1
ATOM 607 C C . LEU A 1 85 ? 0.940 11.508 4.928 1.00 83.88 85 LEU A C 1
ATOM 609 O O . LEU A 1 85 ? 0.613 11.827 6.092 1.00 83.88 85 LEU A O 1
#

pLDDT: mean 93.73, std 2.59, range [83.56, 96.88]

Foldseek 3Di:
DAFAWDWDQDPVGIWIKGALDFDWDQDPVGIDTDGPDIDGPVPDDLVVLVVVLVVLVVVLVVDDDPVNVVSVVSNVSSVVRSVVD

InterPro domains:
  IPR036771 F0F1 ATP synthase delta/epsilon subunit, N-terminal [G3DSA:2.60.15.10] (1-85)

Secondary structure (DSSP, 8-state):
--SEEEEEEETTEEEEEEESSEEEEE-SS-EEEEESSEEEGGG--HHHHHHHHHHHHHHHHT--THHHHHHHHHHHHHHHHHHH-

Organism: NCBI:txid2604844